Protein AF-A0A815YUG4-F1 (afdb_monomer)

Secondary structure (DSSP, 8-state):
--S----TT-HHHHHHHHHHTT--SSS---EE-TTS-EEES-HHHHHHHHTHHHHHHHHTT------------GGGSTTSSS--

Mean predicted aligned error: 11.69 Å

Nearest PDB structures (foldseek):
  2ju5-assembly1_A  TM=5.685E-01  e=4.330E-01  Chlamydia pneumoniae TW-183
  7uyx-assembly2_C  TM=3.043E-01  e=1.335E+00  Pseudomonas phage PA1C
  8r08-assembly1_S  TM=2.695E-01  e=6.996E+00  Homo sapiens
  4fxw-assembly1_B  TM=1.853E-01  e=5.367E+00  Homo sapiens

Foldseek 3Di:
DPDDDDPPVPVVVVVVVCVVLVPPDPPWDWDADPVRHTQDRRLVVLCVVPNVVSVVVVVVVPRPPPPPPPCPPPVPPPPPPPDD

pLDDT: mean 77.91, std 19.27, range [36.47, 94.44]

Radius of gyration: 20.34 Å; Cα contacts (8 Å, |Δi|>4): 49; chains: 1; bounding box: 67×47×26 Å

InterPro domains:
  IPR052259 Nucleoredoxin-like [PTHR13871] (1-60)

Structure (mmCIF, N/CA/C/O backbone):
data_AF-A0A815YUG4-F1
#
_entry.id   AF-A0A815YUG4-F1
#
loop_
_atom_site.group_PDB
_atom_site.id
_atom_site.type_symbol
_atom_site.label_atom_id
_atom_site.label_alt_id
_atom_site.label_comp_id
_atom_site.label_asym_id
_atom_site.label_entity_id
_atom_site.label_seq_id
_atom_site.pdbx_PDB_ins_code
_atom_site.Cartn_x
_atom_site.Cartn_y
_atom_site.Cartn_z
_atom_site.occupancy
_atom_site.B_iso_or_equiv
_atom_site.auth_seq_id
_atom_site.auth_comp_id
_atom_site.auth_asym_id
_atom_site.auth_atom_id
_atom_site.pdbx_PDB_model_num
ATOM 1 N N . MET A 1 1 ? -8.980 -15.657 -1.212 1.00 62.59 1 MET A N 1
ATOM 2 C CA . MET A 1 1 ? -7.733 -14.860 -1.183 1.00 62.59 1 MET A CA 1
ATOM 3 C C . MET A 1 1 ? -7.241 -14.807 0.257 1.00 62.59 1 MET A C 1
ATOM 5 O O . MET A 1 1 ? -8.023 -14.391 1.101 1.00 62.59 1 MET A O 1
ATOM 9 N N . PRO A 1 2 ? -6.024 -15.278 0.574 1.00 84.88 2 PRO A N 1
ATOM 10 C CA . PRO A 1 2 ? -5.540 -15.435 1.952 1.00 84.88 2 PRO A CA 1
ATOM 11 C C . PRO A 1 2 ? -5.047 -14.115 2.583 1.00 84.88 2 PRO A C 1
ATOM 13 O O . PRO A 1 2 ? -4.074 -14.110 3.330 1.00 84.88 2 PRO A O 1
ATOM 16 N N . TRP A 1 3 ? -5.686 -12.981 2.278 1.00 86.94 3 TRP A N 1
ATOM 17 C CA . TRP A 1 3 ? -5.341 -11.680 2.856 1.00 86.94 3 TRP A CA 1
ATOM 18 C C . TRP A 1 3 ? -6.488 -11.111 3.686 1.00 86.94 3 TRP A C 1
ATOM 20 O O . TRP A 1 3 ? -7.664 -11.363 3.420 1.00 86.94 3 TRP A O 1
ATOM 30 N N . LYS A 1 4 ? -6.133 -10.328 4.708 1.00 90.19 4 LYS A N 1
ATOM 31 C CA . LYS A 1 4 ? -7.108 -9.633 5.548 1.00 90.19 4 LYS A CA 1
ATOM 32 C C . LYS A 1 4 ? -7.684 -8.444 4.786 1.00 90.19 4 LYS A C 1
ATOM 34 O O . LYS A 1 4 ? -6.947 -7.695 4.151 1.00 90.19 4 LYS A O 1
ATOM 39 N N . ALA A 1 5 ? -8.993 -8.263 4.888 1.00 91.94 5 ALA A N 1
ATOM 40 C CA . ALA A 1 5 ? -9.701 -7.112 4.352 1.00 91.94 5 ALA A CA 1
ATOM 41 C C . ALA A 1 5 ? -10.365 -6.332 5.490 1.00 91.94 5 ALA A C 1
ATOM 43 O O . ALA A 1 5 ? -10.669 -6.884 6.550 1.00 91.94 5 ALA A O 1
ATOM 44 N N . LEU A 1 6 ? -10.596 -5.043 5.259 1.00 91.81 6 LEU A N 1
ATOM 45 C CA . LEU A 1 6 ? -11.442 -4.239 6.130 1.00 91.81 6 LEU A CA 1
ATOM 46 C C . LEU A 1 6 ? -12.903 -4.722 6.003 1.00 91.81 6 LEU A C 1
ATOM 48 O O . LEU A 1 6 ? -13.334 -4.991 4.877 1.00 91.8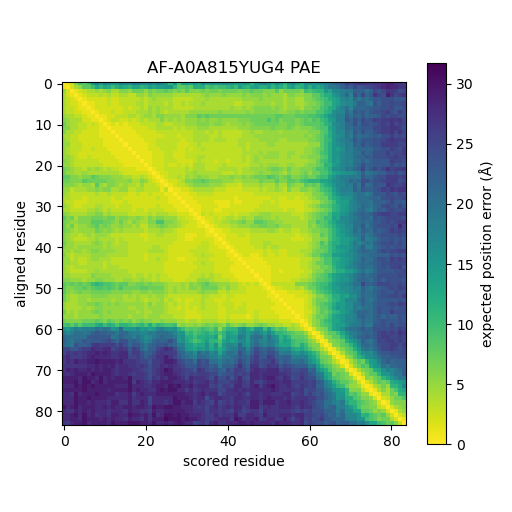1 6 LEU A O 1
ATOM 52 N N . PRO A 1 7 ? -13.679 -4.809 7.100 1.00 93.75 7 PRO A N 1
ATOM 53 C CA . PRO A 1 7 ? -15.111 -5.072 7.012 1.00 93.75 7 PRO A CA 1
ATOM 54 C C . PRO A 1 7 ? -15.805 -4.067 6.081 1.00 93.75 7 PRO A C 1
ATOM 56 O O . PRO A 1 7 ? -15.577 -2.863 6.169 1.00 93.75 7 PRO A O 1
ATOM 59 N N . TYR A 1 8 ? -16.685 -4.551 5.199 1.00 90.62 8 TYR A N 1
ATOM 60 C CA . TYR A 1 8 ? -17.410 -3.714 4.233 1.00 90.62 8 TYR A CA 1
ATOM 61 C C . TYR A 1 8 ? -18.174 -2.500 4.822 1.00 90.62 8 TYR A C 1
ATOM 63 O O . TYR A 1 8 ? -18.162 -1.439 4.177 1.00 90.62 8 TYR A O 1
ATOM 71 N N . PRO A 1 9 ? -18.836 -2.594 5.999 1.00 94.44 9 PRO A N 1
ATOM 72 C CA . PRO A 1 9 ? -19.562 -1.454 6.565 1.00 94.44 9 PRO A CA 1
ATOM 73 C C . PRO A 1 9 ? -18.648 -0.355 7.132 1.00 94.44 9 PRO A C 1
ATOM 75 O O . PRO A 1 9 ? -19.090 0.786 7.246 1.00 94.44 9 PRO A O 1
ATOM 78 N N . ASP A 1 10 ? -17.373 -0.643 7.415 1.00 93.56 10 ASP A N 1
ATOM 79 C CA . ASP A 1 10 ? -16.429 0.285 8.059 1.00 93.56 10 ASP A CA 1
ATOM 80 C C . ASP A 1 10 ? -15.879 1.343 7.077 1.00 93.56 10 ASP A C 1
ATOM 82 O O . ASP A 1 10 ? -14.671 1.493 6.868 1.00 93.56 10 ASP A O 1
ATOM 86 N N . ARG A 1 11 ? -16.764 2.122 6.451 1.00 92.38 11 ARG A N 1
ATOM 87 C CA . ARG A 1 11 ? -16.395 3.140 5.454 1.00 92.38 11 ARG A CA 1
ATOM 88 C C . ARG A 1 11 ? -15.544 4.269 6.029 1.00 92.38 11 ARG A C 1
ATOM 90 O O . ARG A 1 11 ? -14.621 4.716 5.354 1.00 92.38 11 ARG A O 1
ATOM 97 N N . ALA A 1 12 ? -15.802 4.670 7.273 1.00 93.69 12 ALA A N 1
ATOM 98 C CA . ALA A 1 12 ? -15.034 5.713 7.952 1.00 93.69 12 ALA A CA 1
ATOM 99 C C . ALA A 1 12 ? -13.547 5.338 8.057 1.00 93.69 12 ALA A C 1
ATOM 101 O O . ALA A 1 12 ? -12.677 6.115 7.680 1.00 93.69 12 ALA A O 1
ATOM 102 N N . ARG A 1 13 ? -13.249 4.094 8.460 1.00 93.31 13 ARG A N 1
ATOM 103 C CA . ARG A 1 13 ? -11.869 3.591 8.552 1.00 93.31 13 ARG A CA 1
ATOM 104 C C . ARG A 1 13 ? -11.180 3.549 7.192 1.00 93.31 13 ARG A C 1
ATOM 106 O O . ARG A 1 13 ? -9.995 3.862 7.109 1.00 93.31 13 ARG A O 1
ATOM 113 N N . LYS A 1 14 ? -11.909 3.182 6.132 1.00 91.81 14 LYS A N 1
ATOM 114 C CA . LYS A 1 14 ? -11.391 3.237 4.759 1.00 91.81 14 LYS A CA 1
ATOM 115 C C . LYS A 1 14 ? -11.012 4.671 4.382 1.00 91.81 14 LYS A C 1
ATOM 117 O O . LYS A 1 14 ? -9.918 4.879 3.874 1.00 91.81 14 LYS A O 1
ATO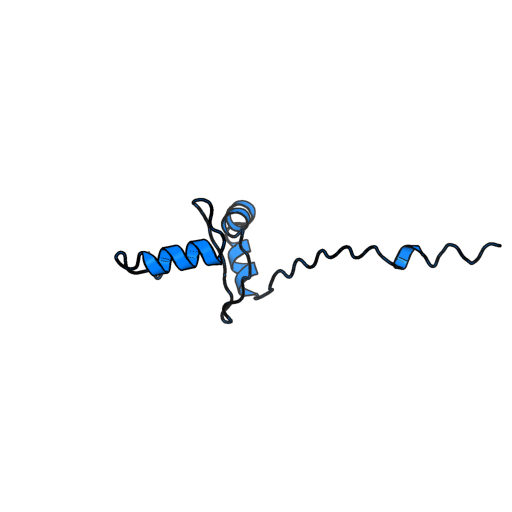M 122 N N . GLN A 1 15 ? -11.891 5.637 4.648 1.00 92.25 15 GLN A N 1
ATOM 123 C CA . GLN A 1 15 ? -11.657 7.041 4.319 1.00 92.25 15 GLN A CA 1
ATOM 124 C C . GLN A 1 15 ? -10.446 7.608 5.069 1.00 92.25 15 GLN A C 1
ATOM 126 O O . GLN A 1 15 ? -9.544 8.145 4.433 1.00 92.25 15 GLN A O 1
ATOM 131 N N . THR A 1 16 ? -10.355 7.386 6.383 1.00 93.75 16 THR A N 1
ATOM 132 C CA . THR A 1 16 ? -9.191 7.808 7.179 1.00 93.75 16 THR A CA 1
ATOM 133 C C . THR A 1 16 ? -7.885 7.216 6.644 1.00 93.75 16 THR A C 1
ATOM 135 O O . THR A 1 16 ? -6.854 7.882 6.643 1.00 93.75 16 THR A O 1
ATOM 138 N N . LEU A 1 17 ? -7.908 5.965 6.171 1.00 91.38 17 LEU A N 1
ATOM 139 C CA . LEU A 1 17 ? -6.733 5.321 5.584 1.00 91.38 17 LEU A CA 1
ATOM 140 C C . LEU A 1 17 ? -6.341 5.955 4.242 1.00 91.38 17 LEU A C 1
ATOM 142 O O . LEU A 1 17 ? -5.160 6.198 4.005 1.00 91.38 17 LEU A O 1
ATOM 146 N N . SER A 1 18 ? -7.327 6.229 3.385 1.00 90.75 18 SER A N 1
ATOM 147 C CA . SER A 1 18 ? -7.121 6.899 2.100 1.00 90.75 18 SER A CA 1
ATOM 148 C C . SER A 1 18 ? -6.536 8.298 2.279 1.00 90.75 18 SER A C 1
ATOM 150 O O . SER A 1 18 ? -5.588 8.640 1.581 1.00 90.75 18 SER A O 1
ATOM 152 N N . GLU A 1 19 ? -7.035 9.071 3.244 1.00 92.25 19 GLU A N 1
ATOM 153 C CA . GLU A 1 19 ? -6.515 10.404 3.573 1.0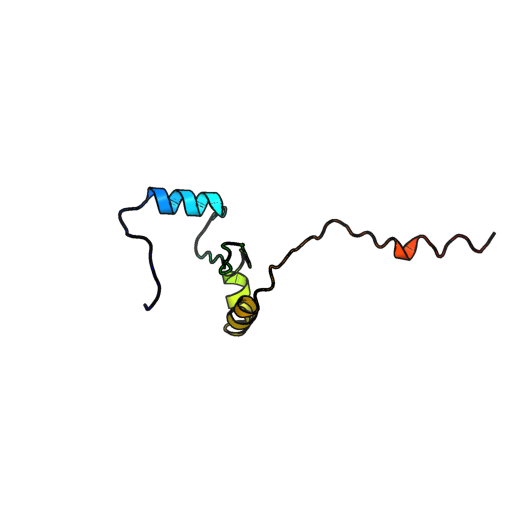0 92.25 19 GLU A CA 1
ATOM 154 C C . GLU A 1 19 ? -5.099 10.325 4.161 1.00 92.25 19 GLU A C 1
ATOM 156 O O . GLU A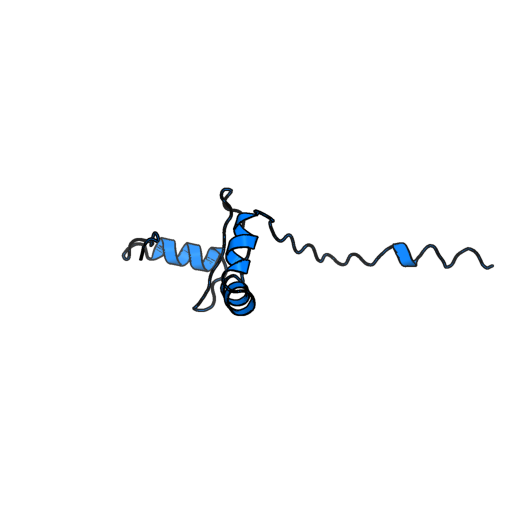 1 19 ? -4.199 11.027 3.704 1.00 92.25 19 GLU A O 1
ATOM 161 N N . LYS A 1 20 ? -4.861 9.412 5.115 1.00 91.00 20 LYS A N 1
ATOM 162 C CA . LYS A 1 20 ? -3.555 9.248 5.776 1.00 91.00 20 LYS A CA 1
ATOM 163 C C . LYS A 1 20 ? -2.421 8.944 4.798 1.00 91.00 20 LYS A C 1
ATOM 165 O O . LYS A 1 20 ? -1.295 9.382 5.019 1.00 91.00 20 LYS A O 1
ATOM 170 N N . PHE A 1 21 ? -2.705 8.175 3.753 1.00 89.88 21 PHE A N 1
ATOM 171 C CA . PHE A 1 21 ? -1.715 7.802 2.745 1.00 89.88 21 PHE A CA 1
ATOM 172 C C . PHE A 1 21 ? -1.885 8.536 1.414 1.00 89.88 21 PHE A C 1
ATOM 174 O O . PHE A 1 21 ? -1.244 8.160 0.437 1.00 89.88 21 PHE A O 1
ATOM 181 N N . ASN A 1 22 ? -2.725 9.576 1.378 1.00 88.50 22 ASN A N 1
ATOM 182 C CA . ASN A 1 22 ? -2.975 10.401 0.200 1.00 88.50 22 ASN A CA 1
ATOM 183 C C . ASN A 1 22 ? -3.290 9.579 -1.069 1.00 88.50 22 ASN A C 1
ATOM 185 O O . ASN A 1 22 ? -2.712 9.789 -2.135 1.00 88.50 22 ASN A O 1
ATOM 189 N N . VAL A 1 23 ? -4.190 8.600 -0.945 1.00 90.12 23 VAL A N 1
ATOM 190 C CA . VAL A 1 23 ? -4.588 7.720 -2.052 1.00 90.12 23 VAL A CA 1
ATOM 191 C C . VAL A 1 23 ? -5.534 8.474 -2.986 1.00 90.12 23 VAL A C 1
ATOM 193 O O . VAL A 1 23 ? -6.695 8.697 -2.648 1.00 90.12 23 VAL A O 1
ATOM 196 N N . THR A 1 24 ? -5.049 8.838 -4.173 1.00 87.00 24 THR A N 1
ATOM 197 C CA . THR A 1 24 ? -5.800 9.618 -5.175 1.00 87.00 24 THR A CA 1
ATOM 198 C C . THR A 1 24 ? -6.453 8.769 -6.268 1.00 87.00 24 THR A C 1
ATOM 200 O O . THR A 1 24 ? -7.321 9.260 -6.986 1.00 87.00 24 THR A O 1
ATOM 203 N N . GLY A 1 25 ? -6.078 7.493 -6.395 1.00 88.44 25 GLY A N 1
ATOM 204 C CA . GLY A 1 25 ? -6.581 6.600 -7.438 1.00 88.44 25 GLY A CA 1
ATOM 205 C C . GLY A 1 25 ? -6.473 5.124 -7.069 1.00 88.44 25 GLY A C 1
ATOM 206 O O . GLY A 1 25 ? -5.967 4.760 -6.011 1.00 88.44 25 GLY A O 1
ATOM 207 N N . ILE A 1 26 ? -6.983 4.261 -7.945 1.00 90.12 26 ILE A N 1
ATOM 208 C CA . ILE A 1 26 ? -6.798 2.809 -7.869 1.00 90.12 26 ILE A CA 1
ATOM 209 C C . ILE A 1 26 ? -6.233 2.313 -9.206 1.00 90.12 26 ILE A C 1
ATOM 211 O O . ILE A 1 26 ? -6.653 2.817 -10.248 1.00 90.12 26 ILE A O 1
ATOM 215 N N . PRO A 1 27 ? -5.326 1.322 -9.210 1.00 90.44 27 PRO A N 1
ATOM 216 C CA . PRO A 1 27 ? -4.799 0.585 -8.056 1.00 90.44 27 PRO A CA 1
ATOM 217 C C . PRO A 1 27 ? -3.695 1.341 -7.283 1.00 90.44 27 PRO A C 1
ATOM 219 O O . PRO A 1 27 ? -2.815 1.942 -7.888 1.00 90.44 27 PRO A O 1
ATOM 222 N N . CYS A 1 28 ? -3.699 1.234 -5.947 1.00 92.25 28 CYS A N 1
ATOM 223 C CA . CYS A 1 28 ? -2.631 1.718 -5.056 1.00 92.25 28 CYS A CA 1
ATOM 224 C C . CYS A 1 28 ? -2.228 0.624 -4.058 1.00 92.25 28 CYS A C 1
ATOM 226 O O . CYS A 1 28 ? -3.086 -0.088 -3.533 1.00 92.25 28 CYS A O 1
ATOM 228 N N . LEU A 1 29 ? -0.927 0.514 -3.771 1.00 92.31 29 LEU A N 1
ATOM 229 C CA . LEU A 1 29 ? -0.358 -0.452 -2.832 1.00 92.31 29 LEU A CA 1
ATOM 230 C C . LEU A 1 29 ? 0.713 0.233 -1.986 1.00 92.31 29 LEU A C 1
ATOM 232 O O . LEU A 1 29 ? 1.778 0.580 -2.488 1.00 92.31 29 LEU A O 1
ATOM 236 N N . ILE A 1 30 ? 0.426 0.373 -0.696 1.00 91.75 30 ILE A N 1
ATOM 237 C CA . ILE A 1 30 ? 1.352 0.922 0.293 1.00 91.75 30 ILE A CA 1
ATOM 238 C C . ILE A 1 30 ? 1.851 -0.227 1.156 1.00 91.75 30 ILE A C 1
ATOM 240 O O . ILE A 1 30 ? 1.059 -1.023 1.666 1.00 91.75 30 ILE A O 1
ATOM 244 N N . VAL A 1 31 ? 3.164 -0.304 1.325 1.00 91.12 31 VAL A N 1
ATOM 245 C CA . VAL A 1 31 ? 3.819 -1.359 2.093 1.00 91.12 31 VAL A CA 1
ATOM 246 C C . VAL A 1 31 ? 4.296 -0.777 3.412 1.00 91.12 31 VAL A C 1
ATOM 248 O O . VAL A 1 31 ? 5.018 0.221 3.442 1.00 91.12 31 VAL A O 1
ATOM 251 N N . LEU A 1 32 ? 3.887 -1.413 4.505 1.00 90.19 32 LEU A N 1
ATOM 252 C CA . LEU A 1 32 ? 4.234 -1.021 5.866 1.00 90.19 32 LEU A CA 1
ATOM 253 C C . LEU A 1 32 ? 5.173 -2.057 6.492 1.00 90.19 32 LEU A C 1
ATOM 255 O O . LEU A 1 32 ? 5.065 -3.251 6.209 1.00 90.19 32 LEU A O 1
ATOM 259 N N . SER A 1 33 ? 6.069 -1.603 7.364 1.00 88.50 33 SER A N 1
ATOM 260 C CA . SER A 1 33 ? 6.877 -2.465 8.226 1.00 88.50 33 SER A CA 1
ATOM 261 C C . SER A 1 33 ? 6.051 -3.013 9.401 1.00 88.50 33 SER A C 1
ATOM 263 O O . SER A 1 33 ? 4.934 -2.566 9.676 1.00 88.50 33 SER A O 1
ATOM 265 N N . SER A 1 34 ? 6.631 -3.943 10.165 1.00 87.00 34 SER A N 1
ATOM 266 C CA . SER A 1 34 ? 6.060 -4.410 11.439 1.00 87.00 34 SER A CA 1
ATOM 267 C C . SER A 1 34 ? 5.922 -3.301 12.492 1.00 87.00 34 SER A C 1
ATOM 269 O O . SER A 1 34 ? 5.110 -3.426 13.404 1.00 87.00 34 SER A O 1
ATOM 271 N N . THR A 1 35 ? 6.682 -2.210 12.356 1.00 86.62 35 THR A N 1
ATOM 272 C CA . THR A 1 35 ? 6.645 -1.019 13.219 1.00 86.62 35 THR A CA 1
ATOM 273 C C . THR A 1 35 ? 5.658 0.047 12.730 1.00 86.62 35 THR A C 1
ATOM 275 O O . THR A 1 35 ? 5.641 1.151 13.269 1.00 86.62 35 THR A O 1
ATOM 278 N N . CYS A 1 36 ? 4.817 -0.268 11.735 1.00 83.88 36 CYS A N 1
ATOM 279 C CA . CYS A 1 36 ? 3.878 0.661 11.092 1.00 83.88 36 CYS A CA 1
ATOM 280 C C . CYS A 1 36 ? 4.550 1.843 10.366 1.00 83.88 36 CYS A C 1
ATOM 282 O O . CYS A 1 36 ? 3.899 2.859 10.109 1.00 83.88 36 CYS A O 1
ATOM 284 N N .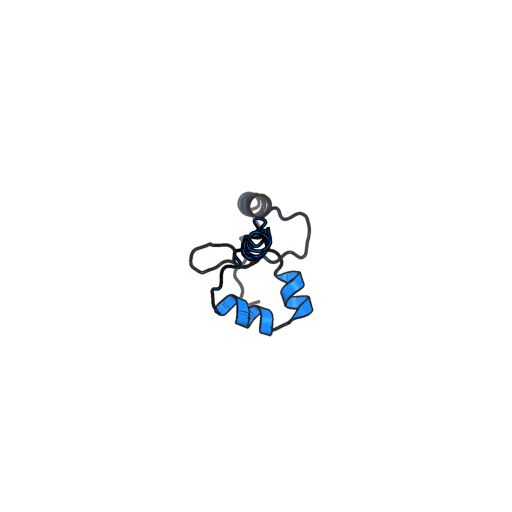 GLU A 1 37 ? 5.826 1.713 10.001 1.00 87.94 37 GLU A N 1
ATOM 285 C CA . GLU A 1 37 ? 6.527 2.687 9.164 1.00 87.94 37 GLU A CA 1
ATOM 286 C C . GLU A 1 37 ? 6.276 2.388 7.683 1.00 87.94 37 GLU A C 1
ATOM 288 O O . GLU A 1 37 ? 6.182 1.230 7.275 1.00 87.94 37 GLU A O 1
ATOM 293 N N . VAL A 1 38 ? 6.172 3.432 6.858 1.00 88.62 38 VAL A N 1
ATOM 294 C CA . VAL A 1 38 ? 5.991 3.273 5.409 1.00 88.62 38 VAL A CA 1
ATOM 295 C C . VAL A 1 38 ? 7.320 2.860 4.781 1.00 88.62 38 VAL A C 1
ATOM 297 O O . VAL A 1 38 ? 8.288 3.617 4.823 1.00 88.62 38 VAL A O 1
ATOM 300 N N . LEU 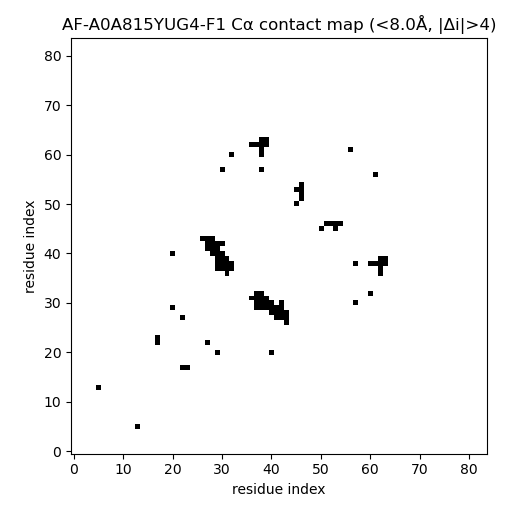A 1 39 ? 7.361 1.663 4.192 1.00 88.38 39 LEU A N 1
ATOM 301 C CA . LEU A 1 39 ? 8.511 1.181 3.425 1.00 88.38 39 LEU A CA 1
ATOM 302 C C . LEU A 1 39 ? 8.486 1.739 2.001 1.00 88.38 39 LEU A C 1
ATOM 304 O O . LEU A 1 39 ? 9.506 2.232 1.525 1.00 88.38 39 LEU A O 1
ATOM 308 N N . THR A 1 40 ? 7.323 1.678 1.344 1.00 88.06 40 THR A N 1
ATOM 309 C CA . THR A 1 40 ? 7.098 2.248 0.008 1.00 88.06 40 THR A CA 1
ATOM 310 C C . THR A 1 40 ? 5.627 2.620 -0.190 1.00 88.06 40 THR A C 1
ATOM 312 O O . THR A 1 40 ? 4.728 1.897 0.254 1.00 88.06 40 THR A O 1
ATOM 315 N N . SER A 1 41 ? 5.378 3.759 -0.840 1.00 89.31 41 SER A N 1
ATOM 316 C CA . SER A 1 41 ? 4.052 4.176 -1.323 1.00 89.31 41 SER A CA 1
ATOM 317 C C . SER A 1 41 ? 3.786 3.733 -2.765 1.00 89.31 41 SER A C 1
ATOM 319 O O . SER A 1 41 ? 2.631 3.650 -3.171 1.00 89.31 41 SER A O 1
ATOM 321 N N . GLU A 1 42 ? 4.837 3.394 -3.517 1.00 88.31 42 GLU A N 1
ATOM 322 C CA . GLU A 1 42 ? 4.791 3.088 -4.952 1.00 88.31 42 GLU A CA 1
ATOM 323 C C . GLU A 1 42 ? 4.810 1.577 -5.219 1.00 88.31 42 GLU A C 1
ATOM 325 O O . GLU A 1 42 ? 5.388 1.093 -6.196 1.00 88.31 42 GLU A O 1
ATOM 330 N N . GLY A 1 43 ? 4.168 0.794 -4.346 1.00 90.62 43 GLY A N 1
ATOM 331 C CA . GLY A 1 43 ? 4.243 -0.666 -4.393 1.00 90.62 43 GLY A CA 1
ATOM 332 C C . GLY A 1 43 ? 3.755 -1.259 -5.719 1.00 90.62 43 GLY A C 1
ATOM 333 O O . GLY A 1 43 ? 4.284 -2.272 -6.172 1.00 90.62 43 GLY A O 1
ATOM 334 N N . VAL A 1 44 ? 2.788 -0.611 -6.380 1.00 92.38 44 VAL A N 1
ATOM 335 C CA . VAL A 1 44 ? 2.286 -1.035 -7.699 1.00 92.38 44 VAL A CA 1
ATOM 336 C C . VAL A 1 44 ? 3.360 -0.882 -8.773 1.00 92.38 44 VAL A C 1
ATOM 338 O O . VAL A 1 44 ? 3.556 -1.801 -9.570 1.00 92.38 44 VAL A O 1
ATOM 341 N N . ALA A 1 45 ? 4.076 0.243 -8.787 1.00 91.25 45 ALA A N 1
ATOM 342 C CA . ALA A 1 45 ? 5.143 0.490 -9.750 1.00 91.25 45 ALA A CA 1
ATOM 343 C C . ALA A 1 45 ? 6.312 -0.482 -9.535 1.00 91.25 45 ALA A C 1
ATOM 345 O O . ALA A 1 45 ? 6.803 -1.078 -10.491 1.00 91.25 45 ALA A O 1
ATOM 346 N N . GLU A 1 46 ? 6.706 -0.719 -8.281 1.00 90.94 46 GLU A N 1
ATOM 347 C CA . GLU A 1 46 ? 7.779 -1.663 -7.951 1.00 90.94 46 GLU A CA 1
ATOM 348 C C . GLU A 1 46 ? 7.446 -3.112 -8.329 1.00 90.94 46 GLU A C 1
ATOM 350 O O . GLU A 1 46 ? 8.306 -3.816 -8.862 1.00 90.94 46 GLU A O 1
ATOM 355 N N . ILE A 1 47 ? 6.209 -3.566 -8.096 1.00 93.75 47 ILE A N 1
ATOM 356 C CA . ILE A 1 47 ? 5.766 -4.898 -8.540 1.00 93.75 47 ILE A CA 1
ATOM 357 C C . ILE A 1 47 ? 5.718 -4.961 -10.064 1.00 93.75 47 ILE A C 1
ATOM 359 O O . ILE A 1 47 ? 6.147 -5.955 -10.641 1.00 93.75 47 ILE A O 1
ATOM 363 N N . SER A 1 48 ? 5.231 -3.911 -10.725 1.00 93.12 48 SER A N 1
ATOM 364 C CA . SER A 1 48 ? 5.164 -3.879 -12.190 1.00 93.12 48 SER A CA 1
ATOM 365 C C . SER A 1 48 ? 6.557 -3.922 -12.825 1.00 93.12 48 SER A C 1
ATOM 367 O O . SER A 1 48 ? 6.728 -4.524 -13.880 1.00 93.12 48 SER A O 1
ATOM 369 N N . ALA A 1 49 ? 7.561 -3.330 -12.171 1.00 92.31 49 ALA A N 1
ATOM 370 C CA . ALA A 1 49 ? 8.938 -3.296 -12.654 1.00 92.31 49 ALA A CA 1
ATOM 371 C C . ALA A 1 49 ? 9.763 -4.544 -12.286 1.00 92.31 49 ALA A C 1
ATOM 373 O O . ALA A 1 49 ? 10.581 -4.990 -13.083 1.00 92.31 49 ALA A O 1
ATOM 374 N N . SER A 1 50 ? 9.614 -5.082 -11.069 1.00 90.12 50 SER A N 1
ATOM 375 C CA . SER A 1 50 ? 10.493 -6.138 -10.523 1.00 90.12 50 SER A CA 1
ATOM 376 C C . SER A 1 50 ? 9.770 -7.428 -10.117 1.00 90.12 50 SER A C 1
ATOM 378 O O . SER A 1 50 ? 10.417 -8.382 -9.687 1.00 90.12 50 SER A O 1
ATOM 380 N N . GLY A 1 51 ? 8.440 -7.479 -10.185 1.00 92.62 51 GLY A N 1
ATOM 381 C CA . GLY A 1 51 ? 7.650 -8.650 -9.805 1.00 92.62 51 GLY A CA 1
ATOM 382 C C . GLY A 1 51 ? 7.946 -9.141 -8.384 1.00 92.62 51 GLY A C 1
ATOM 383 O O . GLY A 1 51 ? 7.880 -8.387 -7.411 1.00 92.62 51 GLY A O 1
ATOM 384 N N . ALA A 1 52 ? 8.293 -10.425 -8.259 1.00 89.81 52 ALA A N 1
ATOM 385 C CA . ALA A 1 52 ? 8.556 -11.073 -6.972 1.00 89.81 52 ALA A CA 1
ATOM 386 C C . ALA A 1 52 ? 9.774 -10.498 -6.223 1.00 89.81 52 ALA A C 1
ATOM 388 O O . ALA A 1 52 ? 9.821 -10.557 -4.990 1.00 89.81 52 ALA A O 1
ATOM 389 N N . ASP A 1 53 ? 10.737 -9.904 -6.930 1.00 89.50 53 ASP A N 1
ATOM 390 C CA . ASP A 1 53 ? 11.914 -9.311 -6.293 1.00 89.50 53 ASP A CA 1
ATOM 391 C C . ASP A 1 53 ? 11.565 -8.054 -5.488 1.00 89.50 53 ASP A C 1
ATOM 393 O O . ASP A 1 53 ? 12.246 -7.750 -4.505 1.00 89.50 53 ASP A O 1
ATOM 397 N N . ALA A 1 54 ? 10.464 -7.369 -5.821 1.00 90.19 54 ALA A N 1
ATOM 398 C CA . ALA A 1 54 ? 9.945 -6.278 -4.999 1.00 90.19 54 ALA A CA 1
ATOM 399 C C . ALA A 1 54 ? 9.544 -6.761 -3.601 1.00 90.19 54 ALA A C 1
ATOM 401 O O . ALA A 1 54 ? 9.950 -6.183 -2.594 1.00 90.19 54 ALA A O 1
ATOM 402 N N . ILE A 1 55 ? 8.848 -7.896 -3.528 1.00 89.25 55 ILE A N 1
ATOM 403 C CA . ILE A 1 55 ? 8.396 -8.481 -2.260 1.00 89.25 55 ILE A CA 1
ATOM 404 C C . ILE A 1 55 ? 9.596 -8.894 -1.401 1.0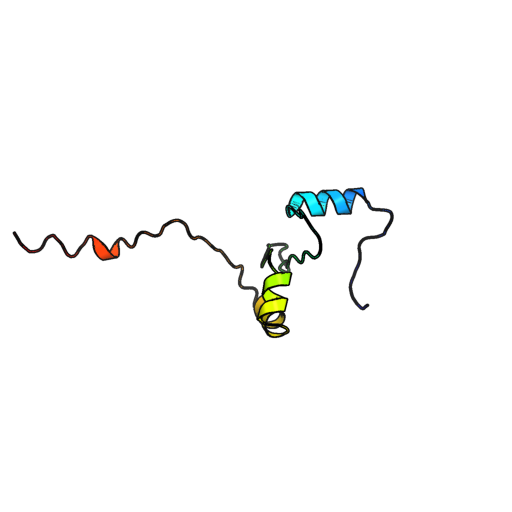0 89.25 55 ILE A C 1
ATOM 406 O O . ILE A 1 55 ? 9.649 -8.598 -0.204 1.00 89.25 55 ILE A O 1
ATOM 410 N N . ARG A 1 56 ? 10.598 -9.534 -2.018 1.00 90.25 56 ARG A N 1
ATOM 411 C CA . ARG A 1 56 ? 11.846 -9.912 -1.336 1.00 90.25 56 ARG A CA 1
ATOM 412 C C . ARG A 1 56 ? 12.556 -8.690 -0.763 1.00 90.25 56 ARG A C 1
ATOM 414 O O . ARG A 1 56 ? 13.020 -8.735 0.372 1.00 90.25 56 ARG A O 1
ATOM 421 N N . ARG A 1 57 ? 12.588 -7.580 -1.498 1.00 86.81 57 ARG A N 1
ATOM 422 C CA . ARG A 1 57 ? 13.205 -6.327 -1.047 1.00 86.81 57 ARG A CA 1
ATOM 423 C C . ARG A 1 57 ? 12.497 -5.735 0.167 1.00 86.81 57 ARG A C 1
ATOM 425 O O . ARG A 1 57 ? 13.164 -5.356 1.125 1.00 86.81 57 ARG A O 1
ATOM 432 N N . TRP A 1 58 ? 11.166 -5.708 0.166 1.00 87.94 58 TRP A N 1
ATOM 433 C CA . TRP A 1 58 ? 10.391 -5.189 1.297 1.00 87.94 58 TRP A CA 1
ATOM 434 C C . TRP A 1 58 ? 10.574 -6.027 2.565 1.00 87.94 58 TRP A C 1
ATOM 436 O O . TRP A 1 58 ? 10.648 -5.469 3.658 1.00 87.94 58 TRP A O 1
ATOM 446 N N . SER A 1 59 ? 10.742 -7.349 2.430 1.00 85.62 59 SER A N 1
ATOM 447 C CA . SER A 1 59 ? 11.012 -8.232 3.577 1.00 85.62 59 SER A CA 1
ATOM 448 C C . SER A 1 59 ? 12.330 -7.933 4.299 1.00 85.62 59 SER A C 1
ATOM 450 O O . SER A 1 59 ? 12.474 -8.264 5.471 1.00 85.62 59 SER A O 1
ATOM 452 N N . GLN A 1 60 ? 13.275 -7.256 3.639 1.00 81.44 60 GLN A N 1
ATOM 453 C CA . GLN A 1 60 ? 14.559 -6.885 4.237 1.00 81.44 60 GLN A CA 1
ATOM 454 C C . GLN A 1 60 ? 14.474 -5.622 5.113 1.00 81.44 60 GLN A C 1
ATOM 456 O O . GLN A 1 60 ? 15.490 -5.196 5.657 1.00 81.44 60 GLN A O 1
ATOM 461 N N . GLY A 1 61 ? 13.292 -5.005 5.251 1.00 66.19 61 GLY A N 1
ATOM 462 C CA . GLY A 1 61 ? 13.038 -3.949 6.239 1.00 66.19 61 GLY A CA 1
ATOM 463 C C . GLY A 1 61 ? 13.804 -2.643 6.012 1.00 66.19 61 GLY A C 1
ATOM 464 O O . GLY A 1 61 ? 13.894 -1.815 6.917 1.00 66.19 61 GLY A O 1
ATOM 465 N N . LYS A 1 62 ? 14.367 -2.426 4.818 1.00 58.31 62 LYS A N 1
ATOM 466 C CA . LYS A 1 62 ? 15.035 -1.164 4.495 1.00 58.31 62 LYS A CA 1
ATOM 467 C C . LYS A 1 62 ? 13.980 -0.102 4.213 1.00 58.31 62 LYS A C 1
ATOM 469 O O . LYS A 1 62 ? 13.451 -0.028 3.110 1.00 58.31 62 LYS A O 1
ATOM 474 N N . VAL A 1 63 ? 13.692 0.720 5.221 1.00 57.72 63 VAL A N 1
ATOM 475 C CA . VAL A 1 63 ? 12.957 1.980 5.062 1.00 57.72 63 VAL A CA 1
ATOM 476 C C . VAL A 1 63 ? 13.672 2.789 3.981 1.00 57.72 63 VAL A C 1
ATOM 478 O O . VAL A 1 63 ? 14.826 3.187 4.170 1.00 57.72 63 VAL A O 1
ATOM 481 N N . PHE A 1 64 ? 13.021 3.018 2.838 1.00 52.38 64 PHE A N 1
ATOM 482 C CA . PHE A 1 64 ? 13.560 3.898 1.808 1.00 52.38 64 PHE A CA 1
ATOM 483 C C . PHE A 1 64 ? 13.457 5.340 2.314 1.00 52.38 64 PHE A C 1
ATOM 485 O O . PHE A 1 64 ? 12.520 6.075 2.021 1.00 52.38 64 PHE A O 1
ATOM 492 N N . ARG A 1 65 ? 14.425 5.756 3.138 1.00 47.31 65 ARG A N 1
ATOM 493 C CA . ARG A 1 65 ? 14.634 7.166 3.462 1.00 47.31 65 ARG A CA 1
ATOM 494 C C . ARG A 1 65 ? 15.218 7.833 2.224 1.00 47.31 65 ARG A C 1
ATOM 496 O O . ARG A 1 65 ? 16.432 8.007 2.130 1.00 47.31 65 ARG A O 1
ATOM 503 N N . SER A 1 66 ? 14.370 8.240 1.283 1.00 43.59 66 SER A N 1
ATOM 504 C CA . SER A 1 66 ? 14.754 9.238 0.287 1.00 43.59 66 SER A CA 1
ATOM 505 C C . SER A 1 66 ? 14.909 10.588 0.983 1.00 43.59 66 SER A C 1
ATOM 507 O O . SER A 1 66 ? 14.072 11.478 0.876 1.00 43.59 66 SER A O 1
ATOM 509 N N . ASN A 1 67 ? 15.999 10.750 1.726 1.00 36.47 67 ASN A N 1
ATOM 510 C CA . ASN A 1 67 ? 16.492 12.064 2.085 1.00 36.47 67 ASN A CA 1
ATOM 511 C C . ASN A 1 67 ? 17.372 12.548 0.932 1.00 36.47 67 ASN A C 1
ATOM 513 O O . ASN A 1 67 ? 18.589 12.637 1.061 1.00 36.47 67 ASN A O 1
ATOM 517 N N . ILE A 1 68 ? 16.755 12.863 -0.210 1.00 45.88 68 ILE A N 1
ATOM 518 C CA . ILE A 1 68 ? 17.367 13.801 -1.152 1.00 45.88 68 ILE A CA 1
ATOM 519 C C . ILE A 1 68 ? 17.047 15.201 -0.614 1.00 45.88 68 ILE A C 1
ATOM 521 O O . ILE A 1 68 ? 16.302 15.976 -1.200 1.00 45.88 68 ILE A O 1
ATOM 525 N N . LYS A 1 69 ? 17.601 15.529 0.558 1.00 41.75 69 LYS A N 1
ATOM 526 C CA . LYS A 1 69 ? 18.000 16.908 0.811 1.00 41.75 69 LYS A CA 1
ATOM 527 C C . LYS A 1 69 ? 19.287 17.065 0.040 1.00 41.75 69 LYS A C 1
ATOM 529 O O . LYS A 1 69 ? 20.247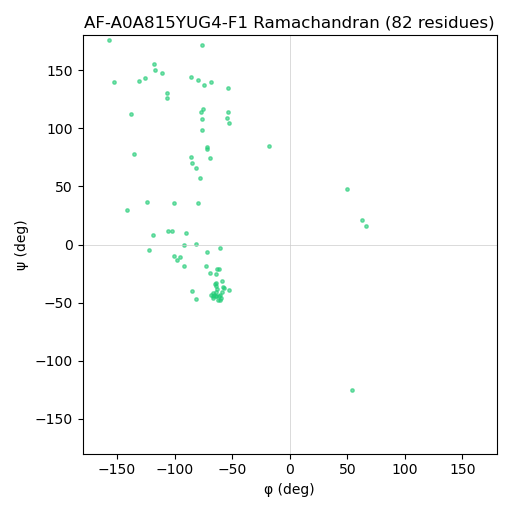 16.376 0.364 1.00 41.75 69 LYS A O 1
ATOM 534 N N . TYR A 1 70 ? 19.254 17.908 -0.985 1.00 45.06 70 TYR A N 1
ATOM 535 C CA . TYR A 1 70 ? 20.391 18.500 -1.681 1.00 45.06 70 TYR A CA 1
ATOM 536 C C . TYR A 1 70 ? 21.692 18.423 -0.865 1.00 45.06 70 TYR A C 1
ATOM 538 O O . TYR A 1 70 ? 22.072 19.350 -0.156 1.00 45.06 70 TYR A O 1
ATOM 546 N N . SER A 1 71 ? 22.380 17.289 -0.969 1.00 42.31 71 SER A N 1
ATOM 547 C CA . SER A 1 71 ? 23.763 17.131 -0.561 1.00 42.31 71 SER A CA 1
ATOM 548 C C . SER A 1 71 ? 24.545 17.577 -1.775 1.00 42.31 71 SER A C 1
ATOM 550 O O . SER A 1 71 ? 25.014 16.784 -2.590 1.00 42.31 71 SER A O 1
ATOM 552 N N . VAL A 1 72 ? 24.573 18.897 -1.952 1.00 47.50 72 VAL A N 1
ATOM 553 C CA . VAL A 1 72 ? 25.616 19.539 -2.733 1.00 47.50 72 VAL A CA 1
ATOM 554 C C . VAL A 1 72 ? 26.903 19.060 -2.081 1.00 47.50 72 VAL A C 1
ATOM 556 O O . VAL A 1 72 ? 27.188 19.358 -0.921 1.00 47.50 72 VAL A O 1
ATOM 559 N N . THR A 1 73 ? 27.615 18.197 -2.785 1.00 49.19 73 THR A N 1
ATOM 560 C CA . THR A 1 73 ? 28.897 17.658 -2.368 1.00 49.19 73 THR A CA 1
ATOM 561 C C . THR A 1 73 ? 29.832 18.809 -2.003 1.00 49.19 73 THR A C 1
ATOM 563 O O . THR A 1 73 ? 30.433 19.424 -2.880 1.00 49.19 73 THR A O 1
ATOM 566 N N . TRP A 1 74 ? 30.049 19.042 -0.705 1.00 39.97 74 TRP A N 1
ATOM 567 C CA . TRP A 1 74 ? 31.142 19.886 -0.192 1.00 39.97 74 TRP A CA 1
ATOM 568 C C . TRP A 1 74 ? 32.535 19.360 -0.587 1.00 39.97 74 TRP A C 1
ATOM 570 O O . TRP A 1 74 ? 33.549 20.008 -0.350 1.00 39.97 74 TRP A O 1
ATOM 580 N N . LYS A 1 75 ? 32.598 18.206 -1.261 1.00 48.44 75 LYS A N 1
ATOM 581 C CA . LYS A 1 75 ? 33.816 17.619 -1.820 1.00 48.44 75 LYS A CA 1
ATOM 582 C C . LYS A 1 75 ? 34.370 18.366 -3.051 1.00 48.44 75 LYS A C 1
ATOM 584 O O . LYS A 1 75 ? 35.470 18.045 -3.476 1.00 48.44 75 LYS A O 1
ATOM 589 N N . MET A 1 76 ? 33.664 19.369 -3.590 1.00 44.97 76 MET A N 1
ATOM 590 C CA . MET A 1 76 ? 34.115 20.170 -4.747 1.00 44.97 76 MET A CA 1
ATOM 591 C C . MET A 1 76 ? 34.703 21.555 -4.394 1.00 44.97 76 MET A C 1
ATOM 593 O O . MET A 1 76 ? 35.291 22.185 -5.264 1.00 44.97 76 MET A O 1
ATOM 597 N N . ILE A 1 77 ? 34.610 22.042 -3.146 1.00 53.47 77 ILE A N 1
ATOM 598 C CA . ILE A 1 77 ? 35.069 23.411 -2.789 1.00 53.47 77 ILE A CA 1
ATOM 599 C C . ILE A 1 77 ? 36.504 23.451 -2.220 1.00 53.47 77 ILE A C 1
ATOM 601 O O . ILE A 1 77 ? 37.116 24.513 -2.149 1.00 53.47 77 ILE A O 1
ATOM 605 N N . LEU A 1 78 ? 37.115 22.310 -1.887 1.00 50.25 78 LEU A N 1
ATOM 606 C CA . LEU A 1 78 ? 38.463 22.281 -1.291 1.00 50.25 78 LEU A CA 1
ATOM 607 C C . LEU A 1 78 ? 39.629 22.160 -2.287 1.00 50.25 78 LEU A C 1
ATOM 609 O O . LEU A 1 78 ? 40.774 22.190 -1.856 1.00 50.25 78 LEU A O 1
ATOM 613 N N . HIS A 1 79 ? 39.379 22.085 -3.600 1.00 46.81 79 HIS A N 1
ATOM 614 C CA . HIS A 1 79 ? 40.453 21.971 -4.604 1.00 46.81 79 HIS A CA 1
ATOM 615 C C . HIS A 1 79 ? 40.779 23.275 -5.353 1.00 46.81 79 HIS A C 1
ATOM 617 O O . HIS A 1 79 ? 41.509 23.248 -6.336 1.00 46.81 79 HIS A O 1
ATOM 623 N N . CYS A 1 80 ? 40.270 24.425 -4.900 1.00 43.88 80 CYS A N 1
ATOM 624 C CA . CYS A 1 80 ? 40.491 25.714 -5.568 1.00 43.88 80 CYS A CA 1
ATOM 625 C C . CYS A 1 80 ? 41.106 26.774 -4.637 1.00 43.88 80 CYS A C 1
ATOM 627 O O . CYS A 1 80 ? 40.746 27.948 -4.694 1.00 43.88 80 CYS A O 1
ATOM 629 N N . LYS A 1 81 ? 42.013 26.365 -3.737 1.00 53.09 81 LYS A N 1
ATOM 630 C CA . LYS A 1 81 ? 42.757 27.295 -2.867 1.00 53.09 81 LYS A CA 1
ATOM 631 C C . LYS A 1 81 ? 44.227 26.914 -2.640 1.00 53.09 81 LYS A C 1
ATOM 633 O O . LYS A 1 8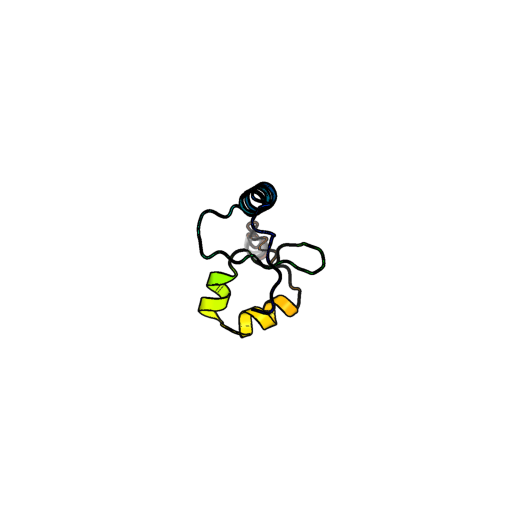1 ? 44.783 27.223 -1.594 1.00 53.09 81 LYS A O 1
ATOM 638 N N . GLN A 1 82 ? 44.846 26.252 -3.621 1.00 54.38 82 GLN A N 1
ATOM 639 C CA . GLN A 1 82 ? 46.280 25.917 -3.599 1.00 54.38 82 GLN A CA 1
ATOM 640 C C . GLN A 1 82 ? 47.081 26.543 -4.757 1.00 54.38 82 GLN A C 1
ATOM 642 O O . GLN A 1 82 ? 48.247 26.212 -4.933 1.00 54.38 82 GLN A O 1
ATOM 647 N N . PHE A 1 83 ? 46.473 27.429 -5.551 1.00 49.81 83 PHE A N 1
ATOM 648 C CA . PHE A 1 83 ? 47.158 28.156 -6.622 1.00 49.81 83 PHE A CA 1
ATOM 649 C C . PHE A 1 83 ? 46.750 29.633 -6.593 1.00 49.81 83 PHE A C 1
ATOM 651 O O . PHE A 1 83 ? 45.881 30.078 -7.338 1.00 49.81 83 PHE A O 1
ATOM 658 N N . SER A 1 84 ? 47.339 30.372 -5.657 1.00 45.41 84 SER A N 1
ATOM 659 C CA . SER A 1 84 ? 47.776 31.755 -5.852 1.00 45.41 84 SER A CA 1
ATOM 660 C C . SER A 1 84 ? 48.852 32.087 -4.835 1.00 45.41 84 SER A C 1
ATOM 662 O O . SER A 1 84 ? 48.799 31.517 -3.722 1.00 45.41 84 SER A O 1
#

Sequence (84 aa):
MPWKALPYPDRARKQTLSEKFNVTGIPCLIVLSSTCEVLTSEGVAEISASGADAIRRWSQGKVFRSNIKYSVTWKMILHCKQFS

Organism: NCBI:txid433720

Solvent-accessible surface area (backbone atoms only — not comparable to full-atom values): 5673 Å² total; per-residue (Å²): 127,102,67,91,74,80,66,85,85,51,52,67,63,51,49,56,50,35,61,77,67,66,61,88,66,81,92,75,36,73,41,65,46,98,84,73,44,74,40,39,73,56,40,52,60,42,35,74,74,49,44,71,58,39,56,58,53,61,72,67,67,66,60,65,76,81,72,79,63,85,73,72,66,74,85,70,71,77,81,79,81,86,84,130